Protein AF-A0A4P7KZM5-F1 (afdb_monomer_lite)

Radius of gyration: 18.99 Å; chains: 1; bounding box: 38×34×47 Å

pLDDT: mean 83.73, std 14.44, range [37.81, 96.31]

Sequence (112 aa):
MLFYCGEQSPHPYSTDWLDCFEDRKLAERIYTNPFRLADVTTLDDGEIMQHKRMALLTLIQKHIRRRDMMELMNEIVTLLSYNYYTDNQVTTMLNYLIQEGNARKCSGLIKL

InterPro domains:
  IPR006842 Transposase (putative), YhgA-like [PF04754] (1-90)
  IPR051699 Rpn/YhgA-like nuclease [PTHR34611] (1-107)

Structure (mmCIF, N/CA/C/O backbone):
data_AF-A0A4P7KZM5-F1
#
_entry.id   AF-A0A4P7KZM5-F1
#
loop_
_atom_site.group_PDB
_atom_site.id
_atom_site.type_symbol
_atom_site.label_atom_id
_atom_site.label_alt_id
_atom_site.label_comp_id
_atom_site.label_asym_id
_atom_site.label_entity_id
_atom_site.label_seq_id
_atom_site.pdbx_PDB_ins_code
_atom_site.Cartn_x
_atom_site.Cartn_y
_atom_site.Cartn_z
_atom_site.occupancy
_atom_site.B_iso_or_equiv
_atom_site.auth_seq_id
_atom_site.auth_comp_id
_atom_site.auth_asym_id
_atom_site.auth_atom_id
_atom_site.pdbx_PDB_model_num
ATOM 1 N N . MET A 1 1 ? 1.067 8.644 -22.731 1.00 82.06 1 MET A N 1
ATOM 2 C CA . MET A 1 1 ? 2.385 9.142 -23.178 1.00 82.06 1 MET A CA 1
ATOM 3 C C . MET A 1 1 ? 3.167 9.537 -21.935 1.00 82.06 1 MET A C 1
ATOM 5 O O . MET A 1 1 ? 2.618 10.281 -21.134 1.00 82.06 1 MET A O 1
ATOM 9 N N . LEU A 1 2 ? 4.358 8.969 -21.726 1.00 85.12 2 LEU A N 1
ATOM 10 C CA . LEU A 1 2 ? 5.238 9.278 -20.590 1.00 85.12 2 LEU A CA 1
ATOM 11 C C . LEU A 1 2 ? 6.332 10.249 -21.048 1.00 85.12 2 LEU A C 1
ATOM 13 O O . LEU A 1 2 ? 6.802 10.145 -22.179 1.00 85.12 2 LEU A O 1
ATOM 17 N N . PHE A 1 3 ? 6.729 11.172 -20.175 1.00 92.56 3 PHE A N 1
ATOM 18 C CA . PHE A 1 3 ? 7.798 12.138 -20.429 1.00 92.56 3 PHE A CA 1
ATOM 19 C C . PHE A 1 3 ? 8.977 11.831 -19.503 1.00 92.56 3 PHE A C 1
ATOM 21 O O . PHE A 1 3 ? 8.781 11.656 -18.301 1.00 92.56 3 PHE A O 1
ATOM 28 N N . TYR A 1 4 ? 10.187 11.751 -20.057 1.00 92.38 4 TYR A N 1
ATOM 29 C CA . TYR A 1 4 ? 11.411 11.481 -19.305 1.00 92.38 4 TYR A CA 1
ATOM 30 C C . TYR A 1 4 ? 12.276 12.745 -19.240 1.00 92.38 4 TYR A C 1
ATOM 32 O O . TYR A 1 4 ? 12.691 13.259 -20.275 1.00 92.38 4 TYR A O 1
ATOM 40 N N . CYS A 1 5 ? 12.554 13.215 -18.021 1.00 94.31 5 CYS A N 1
ATOM 41 C CA . CYS A 1 5 ? 13.424 14.361 -17.730 1.00 94.31 5 CYS A CA 1
ATOM 42 C C . CYS A 1 5 ? 14.546 13.960 -16.753 1.00 94.31 5 CYS A C 1
ATOM 44 O O . CYS A 1 5 ? 14.767 14.638 -15.753 1.00 94.31 5 CYS A O 1
ATOM 46 N N . GLY A 1 6 ? 15.187 12.810 -16.982 1.00 93.31 6 GLY A N 1
ATOM 47 C CA . GLY A 1 6 ? 16.329 12.362 -16.180 1.00 93.31 6 GLY A CA 1
ATOM 48 C C . GLY A 1 6 ? 17.675 12.766 -16.786 1.00 93.31 6 GLY A C 1
ATOM 49 O O . GLY A 1 6 ? 17.749 13.177 -17.941 1.00 93.31 6 GLY A O 1
ATOM 50 N N . GLU A 1 7 ? 18.742 12.633 -15.996 1.00 95.62 7 GLU A N 1
ATOM 51 C CA . GLU A 1 7 ? 20.099 13.046 -16.389 1.00 95.62 7 GLU A CA 1
ATOM 52 C C . GLU A 1 7 ? 20.716 12.157 -17.486 1.00 95.62 7 GLU A C 1
ATOM 54 O O . GLU A 1 7 ? 21.517 12.635 -18.289 1.00 95.62 7 GLU A O 1
ATOM 59 N N . GLN A 1 8 ? 20.347 10.871 -17.551 1.00 96.12 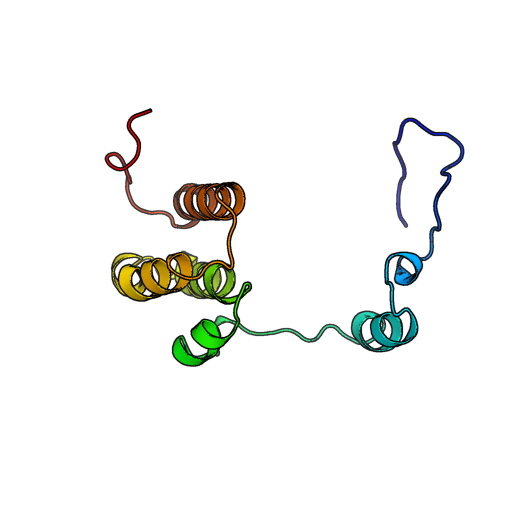8 GLN A N 1
ATOM 60 C CA . GLN A 1 8 ? 20.922 9.916 -18.503 1.00 96.12 8 GLN A CA 1
ATOM 61 C C . GLN A 1 8 ? 20.150 9.897 -19.830 1.00 96.12 8 GLN A C 1
ATOM 63 O O . GLN A 1 8 ? 18.972 9.551 -19.867 1.00 96.12 8 GLN A O 1
ATOM 68 N N . SER A 1 9 ? 20.835 10.214 -20.935 1.00 94.81 9 SER A N 1
ATOM 69 C CA . SER A 1 9 ? 20.260 10.246 -22.286 1.00 94.81 9 SER A CA 1
ATOM 70 C C . SER A 1 9 ? 21.096 9.422 -23.280 1.00 94.81 9 SER A C 1
ATOM 72 O O . SER A 1 9 ? 22.319 9.582 -23.301 1.00 94.81 9 SER A O 1
ATOM 74 N N . PRO A 1 10 ? 20.478 8.564 -24.120 1.00 92.75 10 PRO A N 1
ATOM 75 C CA . PRO A 1 10 ? 19.041 8.268 -24.179 1.00 92.75 10 PRO A CA 1
ATOM 76 C C . PRO A 1 10 ? 18.553 7.498 -22.940 1.00 92.75 10 PRO A C 1
ATOM 78 O O . PRO A 1 10 ? 19.360 6.944 -22.194 1.00 92.75 10 PRO A O 1
ATOM 81 N N . HIS A 1 11 ? 17.231 7.469 -22.723 1.00 92.81 11 HIS A N 1
ATOM 82 C CA . HIS A 1 11 ? 16.634 6.717 -21.616 1.00 92.81 11 HIS A CA 1
ATOM 83 C C . HIS A 1 11 ? 17.114 5.250 -21.650 1.00 92.81 11 HIS A C 1
ATOM 85 O O . HIS A 1 11 ? 16.901 4.584 -22.666 1.00 92.81 11 HIS A O 1
ATOM 91 N N . PRO A 1 12 ? 17.760 4.742 -20.583 1.00 93.62 12 PRO A N 1
ATOM 92 C CA . PRO A 1 12 ? 18.477 3.467 -20.641 1.00 93.62 12 PRO A CA 1
ATOM 93 C C . PRO A 1 12 ? 17.632 2.251 -20.228 1.00 93.62 12 PRO A C 1
ATOM 95 O O . PRO A 1 12 ? 18.114 1.125 -20.332 1.00 93.62 12 PRO A O 1
ATOM 98 N N . TYR A 1 13 ? 16.414 2.455 -19.716 1.00 90.94 13 TYR A N 1
ATOM 99 C CA . TYR A 1 13 ? 15.589 1.391 -19.137 1.00 90.94 13 TYR A CA 1
ATOM 100 C C . TYR A 1 13 ? 14.448 0.971 -20.072 1.00 90.94 13 TYR A C 1
ATOM 102 O O . TYR A 1 13 ? 14.139 1.646 -21.057 1.00 90.94 13 TYR A O 1
ATOM 110 N N . SER A 1 14 ? 13.828 -0.175 -19.773 1.00 92.75 14 SER A N 1
ATOM 111 C CA . SER A 1 14 ? 12.655 -0.632 -20.520 1.00 92.75 14 SER A CA 1
ATOM 112 C C . SER A 1 14 ? 11.496 0.355 -20.376 1.00 92.75 14 SER A C 1
ATOM 114 O O . SER A 1 14 ? 11.269 0.928 -19.311 1.00 92.75 14 SER A O 1
ATOM 116 N N . THR A 1 15 ? 10.746 0.527 -21.463 1.00 92.00 15 THR A N 1
ATOM 117 C CA . THR A 1 15 ? 9.498 1.306 -21.473 1.00 92.00 15 THR A CA 1
ATOM 118 C C . THR A 1 15 ? 8.265 0.435 -21.240 1.00 92.00 15 THR A C 1
ATOM 120 O O . THR A 1 15 ? 7.169 0.966 -21.055 1.00 92.00 15 THR A O 1
ATOM 123 N N . ASP A 1 16 ? 8.435 -0.890 -21.211 1.00 91.81 16 ASP A N 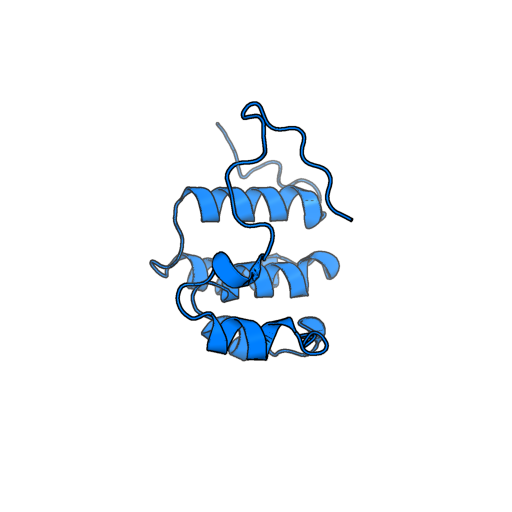1
ATOM 124 C CA . ASP A 1 16 ? 7.403 -1.809 -20.759 1.00 91.81 16 ASP A CA 1
ATOM 125 C C . ASP A 1 16 ? 7.481 -1.939 -19.236 1.00 91.81 16 ASP A C 1
ATOM 127 O O . ASP A 1 16 ? 8.372 -2.574 -18.676 1.00 91.81 16 ASP A O 1
ATOM 131 N N . TRP A 1 17 ? 6.528 -1.312 -18.553 1.00 89.44 17 TRP A N 1
ATOM 132 C CA . TRP A 1 17 ? 6.461 -1.277 -17.095 1.00 89.44 17 TRP A CA 1
ATOM 133 C C . TRP A 1 17 ? 6.311 -2.678 -16.461 1.00 89.44 17 TRP A C 1
ATOM 135 O O . TRP A 1 17 ? 6.606 -2.847 -15.279 1.00 89.44 17 TRP A O 1
ATOM 145 N N . LEU A 1 18 ? 5.897 -3.692 -17.234 1.00 94.06 18 LEU A N 1
ATOM 146 C CA . LEU A 1 18 ? 5.834 -5.083 -16.777 1.00 94.06 18 LEU A CA 1
ATOM 147 C C . LEU A 1 18 ? 7.219 -5.706 -16.555 1.00 94.06 18 LEU A C 1
ATOM 149 O O . LEU A 1 18 ? 7.331 -6.663 -15.789 1.00 94.06 18 LEU A O 1
ATOM 153 N N . ASP A 1 19 ? 8.274 -5.142 -17.149 1.00 93.62 19 ASP A N 1
ATOM 154 C CA . ASP A 1 19 ? 9.655 -5.573 -16.903 1.00 93.62 19 ASP A CA 1
ATOM 155 C C . ASP A 1 19 ? 10.146 -5.202 -15.493 1.00 93.62 19 ASP A C 1
ATOM 157 O O . ASP A 1 19 ? 11.183 -5.689 -15.047 1.00 93.62 19 ASP A O 1
ATOM 161 N N . CYS A 1 20 ? 9.398 -4.373 -14.754 1.00 91.62 20 CYS A N 1
ATOM 162 C CA . CYS A 1 20 ? 9.688 -4.055 -13.355 1.00 91.62 20 CYS A CA 1
ATOM 163 C C . CYS A 1 20 ? 9.285 -5.170 -12.369 1.00 91.62 20 CYS A C 1
ATOM 165 O O . CYS A 1 20 ? 9.524 -5.021 -11.170 1.00 91.62 20 CYS A O 1
ATOM 167 N N . PHE A 1 21 ? 8.658 -6.258 -12.832 1.00 93.81 21 PHE A N 1
ATOM 168 C CA . PHE A 1 21 ? 8.150 -7.335 -11.978 1.00 93.81 21 PHE A CA 1
ATOM 169 C C . PHE A 1 21 ? 8.979 -8.610 -12.117 1.00 93.81 21 PHE A C 1
ATOM 171 O O . PHE A 1 21 ? 9.267 -9.054 -13.224 1.00 93.81 21 PHE A O 1
ATOM 178 N N . GLU A 1 22 ? 9.286 -9.252 -10.985 1.00 95.50 22 GLU A N 1
ATOM 179 C CA . GLU A 1 22 ? 9.966 -10.558 -10.962 1.00 95.50 22 GLU A CA 1
ATOM 180 C C . GLU A 1 22 ? 9.142 -11.648 -11.671 1.00 95.50 22 GLU A C 1
ATOM 182 O O . GLU A 1 22 ? 9.685 -12.446 -12.433 1.00 95.50 22 GLU A O 1
ATOM 187 N N . ASP A 1 23 ? 7.817 -11.656 -11.465 1.00 96.31 23 ASP A N 1
ATOM 188 C CA . ASP A 1 23 ? 6.875 -12.519 -12.185 1.00 96.31 23 ASP A CA 1
ATOM 189 C C . ASP A 1 23 ? 6.024 -11.692 -13.152 1.00 96.31 23 ASP A C 1
ATOM 191 O O . ASP A 1 23 ? 4.926 -11.213 -12.836 1.00 96.31 23 ASP A O 1
ATOM 195 N N . ARG A 1 24 ? 6.539 -11.555 -14.373 1.00 95.31 24 ARG A N 1
ATOM 196 C CA . ARG A 1 24 ? 5.868 -10.837 -15.456 1.00 95.31 24 ARG A CA 1
ATOM 197 C C . ARG A 1 24 ? 4.480 -11.404 -15.781 1.00 95.31 24 ARG A C 1
ATOM 199 O O . ARG A 1 24 ? 3.551 -10.635 -16.017 1.00 95.31 24 ARG A O 1
ATOM 206 N N . LYS A 1 25 ? 4.302 -12.731 -15.772 1.00 94.88 25 LYS A N 1
ATOM 207 C CA . LYS A 1 25 ? 3.014 -13.361 -16.127 1.00 94.88 25 LYS A CA 1
ATOM 208 C C . LYS A 1 25 ? 1.944 -13.055 -15.085 1.00 94.88 25 LYS A C 1
ATOM 210 O O . LYS A 1 25 ? 0.778 -12.848 -15.428 1.00 94.88 25 LYS A O 1
ATOM 215 N N . LEU A 1 26 ? 2.323 -13.034 -13.809 1.00 93.81 26 LEU A N 1
ATOM 216 C CA . LEU A 1 26 ? 1.427 -12.615 -12.738 1.00 93.81 26 LEU A CA 1
ATOM 217 C C . LEU A 1 26 ? 1.072 -11.129 -12.861 1.00 93.81 26 LEU A C 1
ATOM 219 O O . LEU A 1 26 ? -0.107 -10.783 -12.762 1.00 93.81 26 LEU A O 1
ATOM 223 N N . ALA A 1 27 ? 2.060 -10.269 -13.124 1.00 94.25 27 ALA A N 1
ATOM 224 C CA . ALA A 1 27 ? 1.843 -8.836 -13.303 1.00 94.25 27 ALA A CA 1
ATOM 225 C C . ALA A 1 27 ? 0.886 -8.544 -14.470 1.00 94.25 27 ALA A C 1
ATOM 227 O O . ALA A 1 27 ? -0.091 -7.814 -14.298 1.00 94.25 27 ALA A O 1
ATOM 228 N N . GLU A 1 28 ? 1.086 -9.196 -15.618 1.00 94.12 28 GLU A N 1
ATOM 229 C CA . GLU A 1 28 ? 0.187 -9.105 -16.771 1.00 94.12 28 GLU A CA 1
ATOM 230 C C . GLU A 1 28 ? -1.254 -9.442 -16.377 1.00 94.12 28 GLU A C 1
ATOM 232 O O . GLU A 1 28 ? -2.170 -8.659 -16.631 1.00 94.12 28 GLU A O 1
ATOM 237 N N . ARG A 1 29 ? -1.469 -10.558 -15.670 1.00 91.25 29 ARG A N 1
ATOM 238 C CA . ARG A 1 29 ? -2.810 -10.977 -15.230 1.00 91.25 29 ARG A CA 1
ATOM 239 C C . ARG A 1 29 ? -3.479 -9.996 -14.269 1.00 91.25 29 ARG A C 1
ATOM 241 O O . ARG A 1 29 ? -4.706 -9.916 -14.261 1.00 91.25 29 ARG A O 1
ATOM 248 N N . ILE A 1 30 ? -2.718 -9.296 -13.436 1.00 89.50 30 ILE A N 1
ATOM 249 C CA . ILE A 1 30 ? -3.272 -8.405 -12.409 1.00 89.50 30 ILE A CA 1
ATOM 250 C C . ILE A 1 30 ? -3.549 -7.012 -12.974 1.00 89.50 30 ILE A C 1
ATOM 252 O O . ILE A 1 30 ? -4.609 -6.448 -12.713 1.00 89.50 30 ILE A O 1
ATOM 256 N N . TYR A 1 31 ? -2.619 -6.467 -13.751 1.00 89.12 31 TYR A N 1
ATOM 257 C CA . TYR A 1 31 ? -2.583 -5.037 -14.052 1.00 89.12 31 TYR A CA 1
ATOM 258 C C . TYR A 1 31 ? -3.022 -4.664 -15.472 1.00 89.12 31 TYR A C 1
ATOM 260 O O . TYR A 1 31 ? -3.170 -3.481 -15.763 1.00 89.12 31 TYR A O 1
ATOM 268 N N . THR A 1 32 ? -3.241 -5.638 -16.360 1.00 91.44 32 THR A N 1
ATOM 269 C CA . THR A 1 32 ? -3.804 -5.375 -17.703 1.00 91.44 32 THR A CA 1
ATOM 270 C C . THR A 1 32 ? -5.327 -5.536 -17.763 1.00 91.44 32 THR A C 1
ATOM 272 O O . THR A 1 32 ? -5.948 -5.263 -18.787 1.00 91.44 32 THR A O 1
ATOM 275 N N . ASN A 1 33 ? -5.944 -5.945 -16.652 1.00 88.62 33 ASN A N 1
ATOM 276 C CA . ASN A 1 33 ? -7.392 -6.022 -16.484 1.00 88.62 33 ASN A CA 1
ATOM 277 C C . ASN A 1 33 ? -7.935 -4.740 -15.828 1.00 88.62 33 ASN A C 1
ATOM 279 O O . ASN A 1 33 ? -7.163 -3.993 -15.221 1.00 88.62 33 ASN A O 1
ATOM 283 N N . PRO A 1 34 ? -9.258 -4.480 -15.893 1.00 90.56 34 PRO A N 1
ATOM 284 C CA . PRO A 1 34 ? -9.870 -3.409 -15.116 1.00 90.56 34 PRO A CA 1
ATOM 285 C C . PRO A 1 34 ? -9.448 -3.479 -13.647 1.00 90.56 34 PRO A C 1
ATOM 287 O O . PRO A 1 34 ? -9.420 -4.559 -13.048 1.00 90.56 34 PRO A O 1
ATOM 290 N N . PHE A 1 35 ? -9.123 -2.322 -13.072 1.00 82.88 35 PHE A N 1
ATOM 291 C CA . PHE A 1 35 ? -8.660 -2.246 -11.694 1.00 82.88 35 PHE A CA 1
ATOM 292 C C . PHE A 1 35 ? -9.677 -2.868 -10.740 1.00 82.88 35 PHE A C 1
ATOM 294 O O . PHE A 1 35 ? -10.865 -2.540 -10.761 1.00 82.88 35 PHE A O 1
ATOM 301 N N . ARG A 1 36 ? -9.189 -3.736 -9.851 1.00 80.31 36 ARG A N 1
ATOM 302 C CA . ARG A 1 36 ? -9.974 -4.175 -8.700 1.00 80.31 36 ARG A CA 1
ATOM 303 C C . ARG A 1 36 ? -10.001 -3.036 -7.690 1.00 80.31 36 ARG A C 1
ATOM 305 O O . ARG A 1 36 ? -8.993 -2.754 -7.049 1.00 80.31 36 ARG A O 1
ATOM 312 N N . LEU A 1 37 ? -11.145 -2.370 -7.581 1.00 86.44 37 LEU A N 1
ATOM 313 C CA . LEU A 1 37 ? -11.368 -1.338 -6.579 1.00 86.44 37 LEU A CA 1
ATOM 314 C C . LEU A 1 37 ? -11.736 -2.000 -5.248 1.00 86.44 37 LEU A C 1
ATOM 316 O O . LEU A 1 37 ? -12.750 -2.687 -5.161 1.00 86.44 37 LEU A O 1
ATOM 320 N N . ALA A 1 38 ? -10.919 -1.781 -4.220 1.00 85.06 38 ALA A N 1
ATOM 321 C CA . ALA A 1 38 ? -11.280 -2.113 -2.849 1.00 85.06 38 ALA A CA 1
ATOM 322 C C . ALA A 1 38 ? -11.958 -0.897 -2.211 1.00 85.06 38 ALA A C 1
ATOM 324 O O . ALA A 1 38 ? -11.307 0.124 -1.975 1.00 85.06 38 ALA A O 1
ATOM 325 N N . ASP A 1 39 ? -13.259 -0.997 -1.936 1.00 89.81 39 ASP A N 1
ATOM 326 C CA . ASP A 1 39 ? -13.947 0.008 -1.131 1.00 89.81 39 ASP A CA 1
ATOM 327 C C . ASP A 1 39 ? -13.625 -0.223 0.348 1.00 89.81 39 ASP A C 1
ATOM 329 O O . ASP A 1 39 ? -14.231 -1.035 1.040 1.00 89.81 39 ASP A O 1
ATOM 333 N N . VAL A 1 40 ? -12.625 0.501 0.842 1.00 89.38 40 VAL A N 1
ATOM 334 C CA . VAL A 1 40 ? -12.173 0.383 2.231 1.00 89.38 40 VAL A CA 1
ATOM 335 C C . VAL A 1 40 ? -13.276 0.771 3.228 1.00 89.38 40 VAL A C 1
ATOM 337 O O . VAL A 1 40 ? -13.247 0.334 4.375 1.00 89.38 40 VAL A O 1
ATOM 340 N N . THR A 1 41 ? -14.281 1.553 2.816 1.00 86.19 41 THR A N 1
ATOM 341 C CA . THR A 1 41 ? -15.367 1.963 3.718 1.00 86.19 41 THR A CA 1
ATOM 342 C C . THR A 1 41 ? -16.320 0.823 4.069 1.00 86.19 41 THR A C 1
ATOM 344 O O . THR A 1 41 ? -17.003 0.917 5.089 1.00 86.19 41 THR A O 1
ATOM 347 N N . THR A 1 42 ? -16.339 -0.250 3.271 1.00 90.75 42 THR A N 1
ATOM 348 C CA . THR A 1 42 ? -17.199 -1.422 3.487 1.00 90.75 42 THR A CA 1
ATOM 349 C C . THR A 1 42 ? -16.502 -2.569 4.212 1.00 90.75 42 THR A C 1
ATOM 351 O O . THR A 1 42 ? -17.177 -3.511 4.610 1.00 90.75 42 THR A O 1
ATOM 354 N N . LEU A 1 43 ? -15.174 -2.526 4.348 1.00 90.44 43 LEU A N 1
ATOM 355 C CA . LEU A 1 43 ? -14.405 -3.559 5.051 1.00 90.44 43 LEU A CA 1
ATOM 356 C C . LEU A 1 43 ? -14.622 -3.443 6.555 1.00 90.44 43 LEU A C 1
ATOM 358 O O . LEU A 1 43 ? -14.657 -2.324 7.061 1.00 90.44 43 LEU A O 1
ATOM 362 N N . ASP A 1 44 ? -14.705 -4.552 7.283 1.00 91.62 44 ASP A N 1
ATOM 363 C CA . ASP A 1 44 ? -14.717 -4.513 8.747 1.00 91.62 44 ASP A CA 1
ATOM 364 C C . ASP A 1 44 ? -13.315 -4.190 9.294 1.00 91.62 44 ASP A C 1
ATOM 366 O O . ASP A 1 44 ? -12.298 -4.552 8.694 1.00 91.62 44 ASP A O 1
ATOM 370 N N . ASP A 1 45 ? -13.227 -3.501 10.434 1.00 91.19 45 ASP A N 1
ATOM 371 C CA . ASP A 1 45 ? -11.919 -3.199 11.030 1.00 91.19 45 ASP A CA 1
ATOM 372 C C . ASP A 1 45 ? -11.188 -4.491 11.421 1.00 91.19 45 ASP A C 1
ATOM 374 O O . ASP A 1 45 ? -9.987 -4.606 11.186 1.00 91.19 45 ASP A O 1
ATOM 378 N N . GLY A 1 46 ? -11.902 -5.521 11.887 1.00 92.56 46 GLY A N 1
ATOM 379 C CA . GLY A 1 46 ? -11.325 -6.832 12.183 1.00 92.56 46 GLY A CA 1
ATOM 380 C C . GLY A 1 46 ? -10.758 -7.551 10.954 1.00 92.56 46 GLY A C 1
ATOM 381 O O . GLY A 1 46 ? -9.781 -8.294 11.078 1.00 92.56 46 GLY A O 1
ATOM 382 N N . GLU A 1 47 ? -11.315 -7.313 9.764 1.00 93.25 47 GLU A N 1
ATOM 383 C CA . GLU A 1 47 ? -10.756 -7.808 8.499 1.00 93.25 47 GLU A CA 1
ATOM 384 C C . GLU A 1 47 ? -9.482 -7.036 8.136 1.00 93.25 47 GLU A C 1
ATOM 386 O O . GLU A 1 47 ? -8.454 -7.635 7.814 1.00 93.25 47 GLU A O 1
ATOM 391 N N . ILE A 1 48 ? -9.508 -5.706 8.272 1.00 93.75 48 ILE A N 1
ATOM 392 C CA . ILE A 1 48 ? -8.347 -4.844 8.013 1.00 93.75 48 ILE A CA 1
ATOM 393 C C . ILE A 1 48 ? -7.171 -5.216 8.920 1.00 93.75 48 ILE A C 1
ATOM 395 O O . ILE A 1 48 ? -6.032 -5.279 8.454 1.00 93.75 48 ILE A O 1
ATOM 399 N N . MET A 1 49 ? -7.428 -5.523 10.192 1.00 93.38 49 MET A N 1
ATOM 400 C CA . MET A 1 49 ? -6.402 -5.908 11.168 1.00 93.38 49 MET A CA 1
ATOM 401 C C . MET A 1 49 ? -5.615 -7.167 10.765 1.00 93.38 49 MET A C 1
ATOM 403 O O . MET A 1 49 ? -4.489 -7.365 11.225 1.00 93.38 49 MET A O 1
ATOM 407 N N . GLN A 1 50 ? -6.150 -7.997 9.864 1.00 93.00 50 GLN A N 1
ATOM 408 C CA . GLN A 1 50 ? -5.471 -9.192 9.351 1.00 93.00 50 GLN A CA 1
ATOM 409 C C . GLN A 1 50 ? -4.495 -8.878 8.204 1.00 93.00 50 GLN A C 1
ATOM 411 O O . GLN A 1 50 ? -3.655 -9.710 7.851 1.00 93.00 50 GLN A O 1
ATOM 416 N N . HIS A 1 51 ? -4.535 -7.668 7.636 1.00 91.38 51 HIS A N 1
ATOM 417 C CA . HIS A 1 51 ? -3.784 -7.289 6.434 1.00 91.38 51 HIS A CA 1
ATOM 418 C C . HIS A 1 51 ? -2.287 -6.981 6.659 1.00 91.38 51 HIS A C 1
ATOM 420 O O . HIS A 1 51 ? -1.696 -6.201 5.910 1.00 91.38 51 HIS A O 1
ATOM 426 N N . LYS A 1 52 ? -1.628 -7.602 7.648 1.00 91.31 52 LYS A N 1
ATOM 427 C CA . LYS A 1 52 ? -0.186 -7.455 7.960 1.00 91.31 52 LYS A CA 1
ATOM 428 C C . LYS A 1 52 ? 0.308 -6.003 7.800 1.00 91.31 52 LYS A C 1
ATOM 430 O O . LYS A 1 52 ? -0.125 -5.128 8.537 1.00 91.31 52 LYS A O 1
ATOM 435 N N . ARG A 1 53 ? 1.181 -5.737 6.815 1.00 90.31 53 ARG A N 1
ATOM 436 C CA . ARG A 1 53 ? 1.800 -4.421 6.545 1.00 90.31 53 ARG A CA 1
ATOM 437 C C . ARG A 1 53 ? 0.836 -3.390 5.947 1.00 90.31 53 ARG A C 1
ATOM 439 O O . ARG A 1 53 ? 1.146 -2.205 5.953 1.00 90.31 53 ARG A O 1
ATOM 446 N N . MET A 1 54 ? -0.288 -3.823 5.381 1.00 91.38 54 MET A N 1
ATOM 447 C CA . MET A 1 54 ? -1.289 -2.927 4.793 1.00 91.38 54 MET A CA 1
ATOM 448 C C . MET A 1 54 ? -2.312 -2.449 5.825 1.00 91.38 54 MET A C 1
ATOM 450 O O . MET A 1 54 ? -2.901 -1.389 5.637 1.00 91.38 54 MET A O 1
ATOM 454 N N . ALA A 1 55 ? -2.481 -3.191 6.924 1.00 93.25 55 ALA A N 1
ATOM 455 C CA . ALA A 1 55 ? -3.513 -2.943 7.924 1.00 93.25 55 ALA A CA 1
ATOM 456 C C . ALA A 1 55 ? -3.504 -1.497 8.438 1.00 93.25 55 ALA A C 1
ATOM 458 O O . ALA A 1 55 ? -4.542 -0.842 8.434 1.00 93.25 55 ALA A O 1
ATOM 459 N N . LEU A 1 56 ? -2.331 -0.971 8.811 1.00 91.12 56 LEU A N 1
ATOM 460 C CA . LEU A 1 56 ? -2.235 0.338 9.461 1.00 91.12 56 LEU A CA 1
ATOM 461 C C . LEU A 1 56 ? -2.683 1.477 8.544 1.00 91.12 56 LEU A C 1
ATOM 463 O O . LEU A 1 56 ? -3.537 2.274 8.926 1.00 91.12 56 LEU A O 1
ATOM 467 N N . LEU A 1 57 ? -2.156 1.535 7.318 1.00 89.88 57 LEU A N 1
ATOM 468 C CA . LEU A 1 57 ? -2.524 2.597 6.382 1.00 89.88 57 LEU A CA 1
ATOM 469 C C . LEU A 1 57 ? -3.990 2.481 5.955 1.00 89.88 57 LEU A C 1
ATOM 471 O O . LEU A 1 57 ? -4.669 3.497 5.842 1.00 89.88 57 LEU A O 1
ATOM 475 N N . THR A 1 58 ? -4.486 1.259 5.744 1.00 92.25 58 THR A N 1
ATOM 476 C CA . THR A 1 58 ? -5.886 1.022 5.372 1.00 92.25 58 THR A CA 1
ATOM 477 C C . THR A 1 58 ? -6.840 1.466 6.480 1.00 92.25 58 THR A C 1
ATOM 479 O O . THR A 1 58 ? -7.803 2.177 6.189 1.00 92.25 58 THR A O 1
ATOM 482 N N . LEU A 1 59 ? -6.550 1.120 7.739 1.00 90.75 59 LEU A N 1
ATOM 483 C CA . LEU A 1 59 ? -7.351 1.524 8.896 1.00 90.75 59 LEU A CA 1
ATOM 484 C C . LEU A 1 59 ? -7.374 3.051 9.038 1.00 90.75 59 LEU A C 1
ATOM 486 O O . LEU A 1 59 ? -8.438 3.657 9.161 1.00 90.75 59 LEU A O 1
ATOM 490 N N . ILE A 1 60 ? -6.204 3.684 8.919 1.00 87.69 60 ILE A N 1
ATOM 491 C CA . ILE A 1 60 ? -6.075 5.141 8.920 1.00 87.69 60 ILE A CA 1
ATOM 492 C C . ILE A 1 60 ? -6.930 5.755 7.803 1.00 87.69 60 ILE A C 1
ATOM 494 O O . ILE A 1 60 ? -7.780 6.597 8.075 1.00 87.69 60 ILE A O 1
ATOM 498 N N . GLN A 1 61 ? -6.762 5.325 6.550 1.00 87.88 61 GLN A N 1
ATOM 499 C CA . GLN A 1 61 ? -7.473 5.890 5.397 1.00 87.88 61 GLN A CA 1
ATOM 500 C C . GLN A 1 61 ? -8.994 5.709 5.469 1.00 87.88 61 GLN A C 1
ATOM 502 O O . GLN A 1 61 ? -9.731 6.600 5.032 1.00 87.88 61 GLN A O 1
ATOM 507 N N . LYS A 1 62 ? -9.473 4.589 6.030 1.00 89.44 62 LYS A N 1
ATOM 508 C CA . LYS A 1 62 ? -10.904 4.340 6.256 1.00 89.44 62 LYS A CA 1
ATOM 509 C C . LYS A 1 62 ? -11.535 5.438 7.110 1.00 89.44 62 LYS A C 1
ATOM 511 O O . LYS A 1 62 ? -12.624 5.928 6.805 1.00 89.44 62 LYS A O 1
ATOM 516 N N . HIS A 1 63 ? -10.825 5.842 8.158 1.00 85.75 63 HIS A N 1
ATOM 517 C CA . HIS A 1 63 ? -11.375 6.646 9.244 1.00 85.75 63 HIS A CA 1
ATOM 518 C C . HIS A 1 63 ? -10.898 8.096 9.272 1.00 85.75 63 HIS A C 1
ATOM 520 O O . HIS A 1 63 ? -11.517 8.927 9.936 1.00 85.75 63 HIS A O 1
ATOM 526 N N . ILE A 1 64 ? -9.878 8.449 8.485 1.00 80.25 64 ILE A N 1
ATOM 527 C CA . ILE A 1 64 ? -9.277 9.794 8.458 1.00 80.25 64 ILE A CA 1
ATOM 528 C C . ILE A 1 64 ? -10.295 10.916 8.201 1.00 80.25 64 ILE A C 1
ATOM 530 O O . ILE A 1 64 ? -10.131 12.041 8.665 1.00 80.25 64 ILE A O 1
ATOM 534 N N . ARG A 1 65 ? -11.402 10.603 7.513 1.00 74.25 65 ARG A N 1
ATO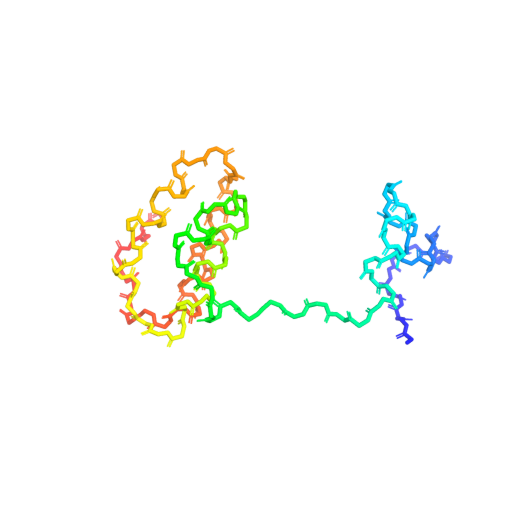M 535 C CA . ARG A 1 65 ? -12.506 11.537 7.236 1.00 74.25 65 ARG A CA 1
ATOM 536 C C . ARG A 1 65 ? -13.619 11.539 8.296 1.00 74.25 65 ARG A C 1
ATOM 538 O O . ARG A 1 65 ? -14.372 12.509 8.338 1.00 74.25 65 ARG A O 1
ATOM 545 N N . ARG A 1 66 ? -13.730 10.503 9.142 1.00 68.88 66 ARG A N 1
ATOM 546 C CA . ARG A 1 66 ? -14.766 10.370 10.193 1.00 68.88 66 ARG A CA 1
ATOM 547 C C . ARG A 1 66 ? -14.367 10.980 11.552 1.00 68.88 66 ARG A C 1
ATOM 549 O O . ARG A 1 66 ? -15.249 11.246 12.357 1.00 68.88 66 ARG A O 1
ATOM 556 N N . ARG A 1 67 ? -13.089 11.349 11.727 1.00 62.06 67 ARG A N 1
ATOM 557 C CA . ARG A 1 67 ? -12.540 12.302 12.726 1.00 62.06 67 ARG A CA 1
ATOM 558 C C . ARG A 1 67 ? -12.540 11.943 14.220 1.00 62.06 67 ARG A C 1
ATOM 560 O O . ARG A 1 67 ? -12.095 12.799 14.984 1.00 62.06 67 ARG A O 1
ATOM 567 N N . ASP A 1 68 ? -12.889 10.733 14.651 1.00 66.81 68 ASP A N 1
ATOM 568 C CA . ASP A 1 68 ? -12.539 10.300 16.015 1.00 66.81 68 ASP A CA 1
ATOM 569 C C . ASP A 1 68 ? -11.410 9.265 16.015 1.00 66.81 68 ASP A C 1
ATOM 571 O O . ASP A 1 68 ? -11.616 8.057 15.980 1.00 66.81 68 ASP A O 1
ATOM 575 N N . MET A 1 69 ? -10.173 9.763 16.011 1.00 66.50 69 MET A 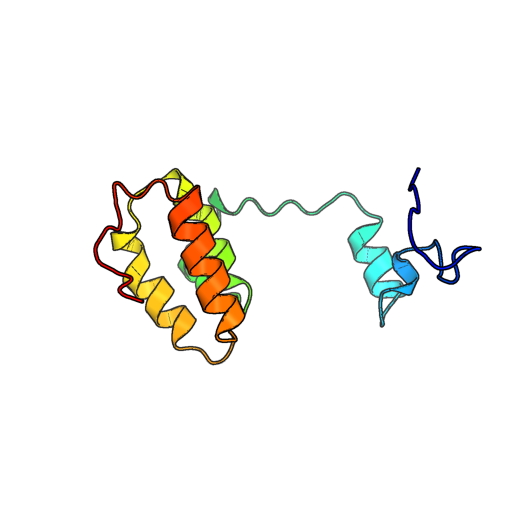N 1
ATOM 576 C CA . MET A 1 69 ? -8.984 8.912 16.088 1.00 66.50 69 MET A CA 1
ATOM 577 C C . MET A 1 69 ? -8.816 8.234 17.447 1.00 66.50 69 MET A C 1
ATOM 579 O O . MET A 1 69 ? -8.091 7.244 17.523 1.00 66.50 69 MET A O 1
ATOM 583 N N . MET A 1 70 ? -9.458 8.739 18.507 1.00 71.00 70 MET A N 1
ATOM 584 C CA . MET A 1 70 ? -9.345 8.127 19.832 1.00 71.00 70 MET A CA 1
ATOM 585 C C . MET A 1 70 ? -9.946 6.723 19.841 1.00 71.00 70 MET A C 1
ATOM 587 O O . MET A 1 70 ? -9.417 5.848 20.522 1.00 71.00 70 MET A O 1
ATOM 591 N N . GLU A 1 71 ? -10.987 6.497 19.039 1.00 73.94 71 GLU A N 1
ATOM 592 C CA . GLU A 1 71 ? -11.647 5.197 18.905 1.00 73.94 71 GLU A CA 1
ATOM 593 C C . GLU A 1 71 ? -10.747 4.128 18.265 1.00 73.94 71 GLU A C 1
ATOM 595 O O . GLU A 1 71 ? -10.971 2.949 18.499 1.00 73.94 71 GLU A O 1
ATOM 600 N N . LEU A 1 72 ? -9.698 4.526 17.530 1.00 80.81 72 LEU A N 1
ATOM 601 C CA . LEU A 1 72 ? -8.805 3.622 16.782 1.00 80.81 72 LEU A CA 1
ATOM 602 C C . LEU A 1 72 ? -7.422 3.464 17.410 1.00 80.81 72 LEU A C 1
ATOM 604 O O . LEU A 1 72 ? -6.548 2.784 16.865 1.00 80.81 72 LEU A O 1
ATOM 608 N N . MET A 1 73 ? -7.175 4.141 18.532 1.00 82.44 73 MET A N 1
ATOM 609 C CA . MET A 1 73 ? -5.863 4.127 19.173 1.00 82.44 73 MET A CA 1
ATOM 610 C C . MET A 1 73 ? -5.450 2.713 19.584 1.00 82.44 73 MET A C 1
ATOM 612 O O . MET A 1 73 ? -4.272 2.376 19.475 1.00 82.44 73 MET A O 1
ATOM 616 N N . ASN A 1 74 ? -6.397 1.874 20.008 1.00 87.62 74 ASN A N 1
ATOM 617 C CA . ASN A 1 74 ? -6.108 0.496 20.405 1.00 87.62 74 ASN A CA 1
ATOM 618 C C . ASN A 1 74 ? -5.629 -0.345 19.217 1.00 87.62 74 ASN A C 1
ATOM 620 O O . ASN A 1 74 ? -4.621 -1.050 19.314 1.00 87.62 74 ASN A O 1
ATOM 624 N N . GLU A 1 75 ? -6.310 -0.240 18.082 1.00 89.88 75 GLU A N 1
ATOM 625 C CA . GLU A 1 75 ? -5.986 -0.927 16.838 1.00 89.88 75 GLU A CA 1
ATOM 626 C C . GLU A 1 75 ? -4.646 -0.440 16.286 1.00 89.88 75 GLU A C 1
ATOM 628 O O . GLU A 1 75 ? -3.789 -1.252 15.943 1.00 89.88 75 GLU A O 1
ATOM 633 N N . ILE A 1 76 ? -4.414 0.877 16.273 1.00 87.56 76 ILE A N 1
ATOM 634 C CA . ILE A 1 76 ? -3.149 1.474 15.828 1.00 87.56 76 ILE A CA 1
ATOM 635 C C . ILE A 1 76 ? -1.987 0.992 16.701 1.00 87.56 76 ILE A C 1
ATOM 637 O O . ILE A 1 76 ? -0.978 0.533 16.166 1.00 87.56 76 ILE A O 1
ATOM 641 N N . VAL A 1 77 ? -2.118 1.047 18.030 1.00 88.62 77 VAL A N 1
ATOM 642 C CA . VAL A 1 77 ? -1.077 0.573 18.958 1.00 88.62 77 VAL A CA 1
ATOM 643 C C . VAL A 1 77 ? -0.815 -0.919 18.761 1.00 88.62 77 VAL A C 1
ATOM 645 O O . VAL A 1 77 ? 0.341 -1.337 18.695 1.00 88.62 77 VAL A O 1
ATOM 648 N N . THR A 1 78 ? -1.872 -1.716 18.592 1.00 91.38 78 THR A N 1
ATOM 649 C CA . THR A 1 78 ? -1.756 -3.151 18.305 1.00 91.38 78 THR A CA 1
ATOM 650 C C . THR A 1 78 ? -0.984 -3.391 17.010 1.00 91.38 78 THR A C 1
ATOM 652 O O . THR A 1 78 ? -0.038 -4.176 16.995 1.00 91.38 78 THR A O 1
ATOM 655 N N . LEU A 1 79 ? -1.325 -2.684 15.932 1.00 91.81 79 LEU A N 1
ATOM 656 C CA . LEU A 1 79 ? -0.643 -2.825 14.647 1.00 91.81 79 LEU A CA 1
ATOM 657 C C . LEU A 1 79 ? 0.822 -2.396 14.718 1.00 91.81 79 LEU A C 1
ATOM 659 O O . LEU A 1 79 ? 1.678 -3.083 14.167 1.00 91.81 79 LEU A O 1
ATOM 663 N N . LEU A 1 80 ? 1.120 -1.298 15.413 1.00 89.44 80 LEU A N 1
ATOM 664 C CA . LEU A 1 80 ? 2.485 -0.808 15.611 1.00 89.44 80 LEU A CA 1
ATOM 665 C C . LEU A 1 80 ? 3.331 -1.739 16.488 1.00 89.44 80 LEU A C 1
ATOM 667 O O . LEU A 1 80 ? 4.547 -1.771 16.329 1.00 89.44 80 LEU A O 1
ATOM 671 N N . SER A 1 81 ? 2.709 -2.524 17.374 1.00 89.62 81 SER A N 1
ATOM 672 C CA . SER A 1 81 ? 3.419 -3.546 18.155 1.00 89.62 81 SER A CA 1
ATOM 673 C C . SER A 1 81 ? 3.963 -4.693 17.292 1.00 89.62 81 SER A C 1
ATOM 675 O O . SER A 1 81 ? 4.877 -5.409 17.705 1.00 89.62 81 SER A O 1
ATOM 677 N N . TYR A 1 82 ? 3.431 -4.873 16.079 1.00 86.94 82 TYR A N 1
ATOM 678 C CA . TYR A 1 82 ? 3.941 -5.863 15.142 1.00 86.94 82 TYR A CA 1
ATOM 679 C C . TYR A 1 82 ? 5.215 -5.363 14.456 1.00 86.94 82 TYR A C 1
ATOM 681 O O . TYR A 1 82 ? 5.282 -4.233 13.979 1.00 86.94 82 TYR A O 1
ATOM 689 N N . ASN A 1 83 ? 6.203 -6.250 14.287 1.00 80.75 83 ASN A N 1
ATOM 690 C CA . ASN A 1 83 ? 7.476 -5.951 13.614 1.00 80.75 83 ASN A CA 1
ATOM 691 C C . ASN A 1 83 ? 7.347 -5.880 12.072 1.00 80.75 83 ASN A C 1
ATOM 693 O O . ASN A 1 83 ? 8.156 -6.422 11.320 1.00 80.75 83 ASN A O 1
ATOM 697 N N . TYR A 1 84 ? 6.259 -5.276 11.594 1.00 89.12 84 TYR A N 1
ATOM 698 C CA . TYR A 1 84 ? 5.920 -5.103 10.182 1.00 89.12 84 TYR A CA 1
ATOM 699 C C . TYR A 1 84 ? 6.369 -3.753 9.615 1.00 89.12 84 TYR A C 1
ATOM 701 O O . TYR A 1 84 ? 6.435 -3.604 8.384 1.00 89.12 84 TYR A O 1
ATOM 709 N N . TYR A 1 85 ? 6.666 -2.796 10.496 1.00 89.88 85 TYR A N 1
ATOM 710 C CA . TYR A 1 85 ? 6.897 -1.397 10.166 1.00 89.88 85 TYR A CA 1
ATOM 711 C C . TYR A 1 85 ? 8.284 -0.952 10.616 1.00 89.88 85 TYR A C 1
ATOM 713 O O . TYR A 1 85 ? 8.719 -1.272 11.717 1.00 89.88 85 TYR A O 1
ATOM 721 N N . THR A 1 86 ? 8.973 -0.202 9.762 1.00 91.31 86 THR A N 1
ATOM 722 C CA . THR A 1 86 ? 10.206 0.494 10.150 1.00 91.31 86 THR A CA 1
ATOM 723 C C . THR A 1 86 ? 9.877 1.818 10.832 1.00 91.31 86 THR A C 1
ATOM 725 O O . THR A 1 86 ? 8.814 2.390 10.580 1.00 91.31 86 THR A O 1
ATOM 728 N N . ASP A 1 87 ? 10.814 2.368 11.605 1.00 89.19 87 ASP A N 1
ATOM 729 C CA . ASP A 1 87 ? 10.650 3.679 12.254 1.00 89.19 87 ASP A CA 1
ATOM 730 C C . ASP A 1 87 ? 10.219 4.762 11.256 1.00 89.19 87 ASP A C 1
ATOM 732 O O . ASP A 1 87 ? 9.274 5.506 11.504 1.00 89.19 87 ASP A O 1
ATOM 736 N N . ASN A 1 88 ? 10.825 4.783 10.063 1.00 91.25 88 ASN A N 1
ATOM 737 C CA . ASN A 1 88 ? 10.462 5.737 9.016 1.00 91.25 88 ASN A CA 1
ATOM 738 C C . ASN A 1 88 ? 9.014 5.562 8.524 1.00 91.25 88 ASN A C 1
ATOM 740 O O . ASN A 1 88 ? 8.335 6.548 8.237 1.00 91.25 88 ASN A O 1
ATOM 744 N N . GLN A 1 89 ? 8.520 4.323 8.427 1.00 89.38 89 GLN A N 1
ATOM 745 C CA . GLN A 1 89 ? 7.120 4.067 8.075 1.00 89.38 89 GLN A CA 1
ATOM 746 C C . GLN A 1 89 ? 6.183 4.577 9.170 1.00 89.38 89 GLN A C 1
ATOM 748 O O . GLN A 1 89 ? 5.202 5.248 8.852 1.00 89.38 89 GLN A O 1
ATOM 753 N N . VAL A 1 90 ? 6.513 4.334 10.441 1.00 88.31 90 VAL A N 1
ATOM 754 C CA . VAL A 1 90 ? 5.736 4.836 11.584 1.00 88.31 90 VAL A CA 1
ATOM 755 C C . VAL A 1 90 ? 5.707 6.366 11.587 1.00 88.31 90 VAL A C 1
ATOM 757 O O . VAL A 1 90 ? 4.628 6.956 11.600 1.00 88.31 90 VAL A O 1
ATOM 760 N N . THR A 1 91 ? 6.864 7.024 11.475 1.00 88.25 91 THR A N 1
ATOM 761 C CA . THR A 1 91 ? 6.965 8.490 11.406 1.00 88.25 91 THR A CA 1
ATOM 762 C C . THR A 1 91 ? 6.176 9.062 10.230 1.00 88.25 91 THR A C 1
ATOM 764 O O . THR A 1 91 ? 5.447 10.040 10.391 1.00 88.25 91 THR A O 1
ATOM 767 N N . THR A 1 92 ? 6.269 8.441 9.052 1.00 89.00 92 THR A N 1
ATOM 768 C CA . THR A 1 92 ? 5.531 8.884 7.861 1.00 89.00 92 THR A CA 1
ATOM 769 C C . THR A 1 92 ? 4.021 8.791 8.078 1.00 89.00 92 THR A C 1
ATOM 771 O O . THR A 1 92 ? 3.302 9.734 7.750 1.00 89.00 92 THR A O 1
ATOM 774 N N . MET A 1 93 ? 3.529 7.699 8.674 1.00 85.94 93 MET A N 1
ATOM 775 C CA . MET A 1 93 ? 2.098 7.543 8.952 1.00 85.94 93 MET A CA 1
ATOM 776 C C . MET A 1 93 ? 1.596 8.528 10.010 1.00 85.94 93 MET A C 1
ATOM 778 O O . MET A 1 93 ? 0.516 9.090 9.844 1.00 85.94 93 MET A O 1
ATOM 782 N N . LEU A 1 94 ? 2.379 8.798 11.057 1.00 83.31 94 LEU A N 1
ATOM 783 C CA . LEU A 1 94 ? 2.034 9.815 12.055 1.00 83.31 94 LEU A CA 1
ATOM 784 C C . LEU A 1 94 ? 1.964 11.215 11.435 1.00 83.31 94 LEU A C 1
ATOM 786 O O . LEU A 1 94 ? 1.014 11.954 11.685 1.00 83.31 94 LEU A O 1
ATOM 790 N N . ASN A 1 95 ? 2.923 11.566 10.575 1.00 84.81 95 ASN A N 1
ATOM 791 C CA . ASN A 1 95 ? 2.904 12.840 9.856 1.00 84.81 95 ASN A CA 1
ATOM 792 C C . ASN A 1 95 ? 1.674 12.962 8.952 1.00 84.81 95 ASN A C 1
ATOM 794 O O . ASN A 1 95 ? 1.009 13.997 8.956 1.00 84.81 95 ASN A O 1
ATOM 798 N N . TYR A 1 96 ? 1.347 11.896 8.221 1.00 84.12 96 TYR A N 1
ATOM 799 C CA . TYR A 1 96 ? 0.149 11.837 7.389 1.00 84.12 96 TYR A CA 1
ATOM 800 C C . TYR A 1 96 ? -1.127 12.043 8.215 1.00 84.12 96 TYR A C 1
ATOM 802 O O . TYR A 1 96 ? -1.971 12.863 7.862 1.00 84.12 96 TYR A O 1
ATOM 810 N N . LEU A 1 97 ? -1.238 11.369 9.361 1.00 78.38 97 LEU A N 1
ATOM 811 C CA . LEU A 1 97 ? -2.360 11.523 10.285 1.00 78.38 97 LEU A CA 1
ATOM 812 C C . LEU A 1 97 ? -2.525 12.952 10.802 1.00 78.38 97 LEU A C 1
ATOM 814 O O . LEU A 1 97 ? -3.647 13.449 10.888 1.00 78.38 97 LEU A O 1
ATOM 818 N N . ILE A 1 98 ? -1.421 13.619 11.137 1.00 76.69 98 ILE A N 1
ATOM 819 C CA . ILE A 1 98 ? -1.439 15.007 11.609 1.00 76.69 98 ILE A CA 1
ATOM 820 C C . ILE A 1 98 ? -1.906 15.955 10.497 1.00 76.69 98 ILE A C 1
ATOM 822 O O . ILE A 1 98 ? -2.685 16.868 10.768 1.00 76.69 98 ILE A O 1
ATOM 826 N N . GLN A 1 99 ? -1.436 15.745 9.265 1.00 78.56 99 GLN A N 1
ATOM 827 C CA . GLN A 1 99 ? -1.756 16.604 8.123 1.00 78.56 99 GLN A CA 1
ATOM 828 C C . GLN A 1 99 ? -3.207 16.426 7.661 1.00 78.56 99 GLN A C 1
ATOM 830 O O . GLN A 1 99 ? -3.937 17.405 7.515 1.00 78.56 99 GLN A O 1
ATOM 835 N N . GLU A 1 100 ? -3.644 15.180 7.487 1.00 77.81 100 GLU A N 1
ATOM 836 C CA . GLU A 1 100 ? -4.909 14.861 6.819 1.00 77.81 100 GLU A CA 1
ATOM 837 C C . GLU A 1 100 ? -6.056 14.551 7.796 1.00 77.81 100 GLU A C 1
ATOM 839 O O . GLU A 1 100 ? -7.227 14.751 7.473 1.00 77.81 100 GLU A O 1
ATOM 844 N N . GLY A 1 101 ? -5.752 14.111 9.023 1.00 67.50 101 GLY A N 1
ATOM 845 C CA . GLY A 1 101 ? -6.752 13.712 10.022 1.00 67.50 101 GLY A CA 1
ATOM 846 C C . GLY A 1 101 ? -7.557 14.860 10.634 1.00 67.50 101 GLY A C 1
ATOM 847 O O . GLY A 1 101 ? -8.474 14.611 11.415 1.00 67.50 101 GLY A O 1
ATOM 848 N N . ASN A 1 102 ? -7.239 16.119 10.303 1.00 61.81 102 ASN A N 1
ATOM 849 C CA . ASN A 1 102 ? -7.902 17.329 10.811 1.00 61.81 102 ASN A CA 1
ATOM 850 C C . ASN A 1 102 ? -8.121 17.304 12.342 1.00 61.81 102 ASN A C 1
ATOM 852 O O . ASN A 1 102 ? -9.113 17.826 12.865 1.00 61.81 102 ASN A O 1
ATOM 856 N N . ALA A 1 103 ? -7.196 16.659 13.063 1.00 54.31 103 ALA A N 1
ATOM 857 C CA . ALA A 1 103 ? -7.178 16.636 14.511 1.00 54.31 103 ALA A CA 1
ATOM 858 C C . ALA A 1 103 ? -6.984 18.082 14.967 1.00 54.31 103 ALA A C 1
ATOM 860 O O . ALA A 1 103 ? -5.953 18.698 14.689 1.00 54.31 103 ALA A O 1
ATOM 861 N N . ARG A 1 104 ? -7.995 18.663 15.621 1.00 49.09 104 ARG A N 1
ATOM 862 C CA . ARG A 1 104 ? -7.905 20.012 16.190 1.00 49.09 104 ARG A CA 1
ATOM 863 C C . ARG A 1 104 ? -6.698 20.048 17.132 1.00 49.09 104 ARG A C 1
ATOM 865 O O . ARG A 1 104 ? -6.790 19.547 18.241 1.00 49.09 104 ARG A O 1
ATOM 872 N N . LYS A 1 105 ? -5.578 20.607 16.659 1.00 45.94 105 LYS A N 1
ATOM 873 C CA . LYS A 1 105 ? -4.306 20.784 17.379 1.00 45.94 105 LYS A CA 1
ATOM 874 C C . LYS A 1 105 ? -3.891 19.571 18.226 1.00 45.94 105 LYS A C 1
ATOM 876 O O . LYS A 1 105 ? -4.105 19.527 19.432 1.00 45.94 105 LYS A O 1
ATOM 881 N N . CYS A 1 106 ? -3.120 18.670 17.626 1.00 45.84 106 CYS A N 1
ATOM 882 C CA . CYS A 1 106 ? -2.223 17.787 18.374 1.00 45.84 106 CYS A CA 1
ATOM 883 C C . CYS A 1 106 ? -1.005 18.592 18.901 1.00 45.84 106 CYS A C 1
ATOM 885 O O . CYS A 1 106 ? 0.141 18.300 18.581 1.00 45.84 106 CYS A O 1
ATOM 887 N N . SER A 1 107 ? -1.219 19.675 19.660 1.00 40.72 107 SER A N 1
ATOM 888 C CA . SER A 1 107 ? -0.147 20.581 20.121 1.00 40.72 107 SER A CA 1
ATOM 889 C C . SER A 1 107 ? 0.606 20.074 21.359 1.00 40.72 107 SER A C 1
ATOM 891 O O . SER A 1 107 ? 1.105 20.878 22.141 1.00 40.72 107 SER A O 1
ATOM 893 N N . GLY A 1 108 ? 0.662 18.758 21.571 1.00 45.25 108 GLY A N 1
ATOM 894 C CA . GLY A 1 108 ? 1.244 18.168 22.781 1.00 45.25 108 GLY A CA 1
ATOM 895 C C . GLY A 1 108 ? 2.090 16.912 22.582 1.00 45.25 108 GLY A C 1
ATOM 896 O O . GLY A 1 108 ? 2.685 16.466 23.555 1.00 45.25 108 GLY A O 1
ATOM 897 N N . LEU A 1 109 ? 2.173 16.343 21.373 1.00 43.41 109 LEU A N 1
ATOM 898 C CA . LEU A 1 109 ? 2.819 15.035 21.170 1.00 43.41 109 LEU A CA 1
ATOM 899 C C . LEU A 1 109 ? 4.208 15.073 20.523 1.00 43.41 109 LEU A C 1
ATOM 901 O O . LEU A 1 109 ? 4.822 14.024 20.371 1.00 43.41 109 LEU A O 1
ATOM 905 N N . ILE A 1 110 ? 4.750 16.252 20.200 1.00 39.25 110 ILE A N 1
ATOM 906 C CA . ILE A 1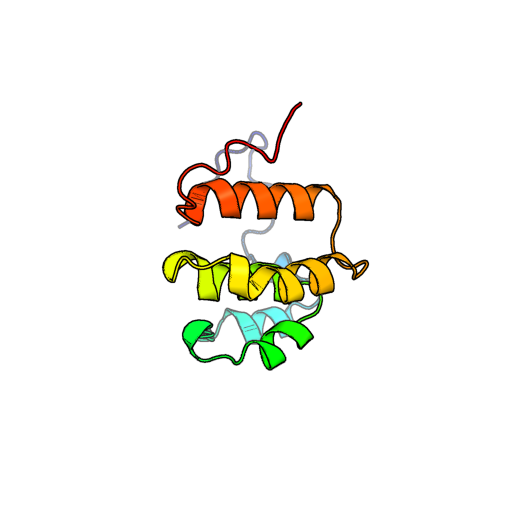 110 ? 6.136 16.372 19.730 1.00 39.25 110 ILE A CA 1
ATOM 907 C C . ILE A 1 110 ? 6.803 17.553 20.441 1.00 39.25 110 ILE A C 1
ATOM 909 O O . ILE A 1 110 ? 6.573 18.711 20.095 1.00 39.25 110 ILE A O 1
ATOM 913 N N . LYS A 1 111 ? 7.639 17.259 21.441 1.00 38.31 111 LYS A N 1
ATOM 914 C CA . LYS A 1 111 ? 8.817 18.084 21.721 1.00 38.31 111 LYS A CA 1
ATOM 915 C C . LYS A 1 111 ? 9.983 17.405 21.009 1.00 38.31 111 LYS A C 1
ATOM 917 O O . LYS A 1 111 ? 10.323 16.281 21.369 1.00 38.31 111 LYS A O 1
ATOM 922 N N . LEU A 1 112 ? 10.493 18.065 19.970 1.00 37.81 112 LEU A N 1
ATOM 923 C CA . LEU A 1 112 ? 11.855 17.845 19.481 1.00 37.81 112 LEU A CA 1
ATOM 924 C C . LE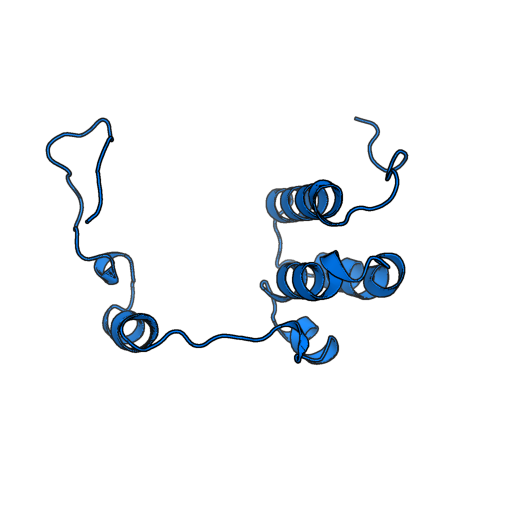U A 1 112 ? 12.847 18.243 20.578 1.00 37.81 112 LEU A C 1
ATOM 926 O O . LEU A 1 112 ? 12.542 19.229 21.295 1.00 37.81 112 LEU A O 1
#

Secondary structure (DSSP, 8-state):
------SSSS--S-S-GGGG-SSHHHHHHHHSSPP----GGGS-HHHHTTSGGGHHHHHHHHHTTT--GGGGHHHHHHHHHSTT--HHHHHHHHHHHHHHS--TT-TTS---

Foldseek 3Di:
DDDDDDPDPPPDDDPPPLVVDPDSVVCCVQPVDPHDDDPLLPDDLVRLLVVQLRSQVSVCVNCLVVQDCVVCVVSNVVNVVDPRDDPVRVVVSVVVSVVRSVHPDPPDDDDD

Organism: NCBI:txid638